Protein AF-A0A1S3JEY0-F1 (afdb_monomer_lite)

Structure (mmCIF, N/CA/C/O backbone):
data_AF-A0A1S3JEY0-F1
#
_entry.id   AF-A0A1S3JEY0-F1
#
loop_
_atom_site.group_PDB
_atom_site.id
_atom_site.type_symbol
_atom_site.label_atom_id
_atom_site.label_alt_id
_atom_site.label_comp_id
_atom_site.label_asym_id
_atom_site.label_entity_id
_atom_site.label_seq_id
_atom_site.pdbx_PDB_ins_code
_atom_site.Cartn_x
_atom_site.Cartn_y
_atom_site.Cartn_z
_atom_site.occupancy
_atom_site.B_iso_or_equiv
_atom_site.auth_seq_id
_atom_site.auth_comp_id
_atom_site.auth_asym_id
_atom_site.auth_atom_id
_atom_site.pdbx_PDB_model_num
ATOM 1 N N . MET A 1 1 ? 2.205 -18.291 -15.103 1.00 70.44 1 MET A N 1
ATOM 2 C CA . MET A 1 1 ? 3.258 -17.372 -15.584 1.00 70.44 1 MET A CA 1
ATOM 3 C C . MET A 1 1 ? 3.862 -16.674 -14.384 1.00 70.44 1 MET A C 1
ATOM 5 O O . MET A 1 1 ? 3.114 -16.254 -13.507 1.00 70.44 1 MET A O 1
ATOM 9 N N . THR A 1 2 ? 5.187 -16.628 -14.288 1.00 91.62 2 THR A N 1
ATOM 10 C CA . THR A 1 2 ? 5.869 -15.924 -13.197 1.00 91.62 2 THR A CA 1
ATOM 11 C C . THR A 1 2 ? 5.864 -14.429 -13.487 1.00 91.62 2 THR A C 1
ATOM 13 O O . THR A 1 2 ? 6.116 -14.030 -14.613 1.00 91.62 2 THR A O 1
ATOM 16 N N . THR A 1 3 ? 5.563 -13.606 -12.486 1.00 97.38 3 THR A N 1
ATOM 17 C CA . THR A 1 3 ? 5.587 -12.140 -12.608 1.00 97.38 3 THR A CA 1
ATOM 18 C C . THR A 1 3 ? 6.526 -11.544 -11.575 1.00 97.38 3 THR A C 1
ATOM 20 O O . THR A 1 3 ? 6.722 -12.133 -10.507 1.00 97.38 3 THR A O 1
ATOM 23 N N . VAL A 1 4 ? 7.055 -10.349 -11.824 1.00 97.88 4 VAL A N 1
ATOM 24 C CA . VAL A 1 4 ? 7.819 -9.605 -10.816 1.00 97.88 4 VAL A CA 1
ATOM 25 C C . VAL A 1 4 ? 6.987 -9.417 -9.548 1.00 97.88 4 VAL A C 1
ATOM 27 O O . VAL A 1 4 ? 7.472 -9.669 -8.447 1.00 97.88 4 VAL A O 1
ATOM 30 N N . ALA A 1 5 ? 5.702 -9.084 -9.694 1.00 97.81 5 ALA A N 1
ATOM 31 C CA . ALA A 1 5 ? 4.791 -8.894 -8.566 1.00 97.81 5 ALA A CA 1
ATOM 32 C C . ALA A 1 5 ? 4.669 -10.142 -7.668 1.00 97.81 5 ALA A C 1
ATOM 34 O O . ALA A 1 5 ? 4.545 -10.007 -6.458 1.00 97.81 5 ALA A O 1
ATOM 35 N N . SER A 1 6 ? 4.758 -11.354 -8.235 1.00 97.31 6 SER A N 1
ATOM 36 C CA . SER A 1 6 ? 4.744 -12.612 -7.467 1.00 97.31 6 SER A CA 1
ATOM 37 C C . SER A 1 6 ? 6.022 -12.871 -6.655 1.00 97.31 6 SER A C 1
ATOM 39 O O . SER A 1 6 ? 6.039 -13.753 -5.799 1.00 97.31 6 SER A O 1
ATOM 41 N N . LYS A 1 7 ? 7.101 -12.130 -6.936 1.00 97.19 7 LYS A N 1
ATOM 42 C CA . LYS A 1 7 ? 8.419 -12.268 -6.298 1.00 97.19 7 LYS A CA 1
ATOM 43 C C . LYS A 1 7 ? 8.762 -11.115 -5.362 1.00 97.19 7 LYS A C 1
ATOM 45 O O . LYS A 1 7 ? 9.624 -11.286 -4.510 1.00 97.19 7 LYS A O 1
ATOM 50 N N . VAL A 1 8 ? 8.100 -9.969 -5.511 1.00 96.19 8 VAL A N 1
ATOM 51 C CA . VAL A 1 8 ? 8.287 -8.796 -4.652 1.00 96.19 8 VAL A CA 1
ATOM 52 C C . VAL A 1 8 ? 7.324 -8.880 -3.463 1.00 96.19 8 VAL A C 1
ATOM 54 O O . VAL A 1 8 ? 6.109 -8.802 -3.661 1.00 96.19 8 VAL A O 1
ATOM 57 N N . PRO A 1 9 ? 7.819 -9.003 -2.218 1.00 97.19 9 PRO A N 1
ATOM 58 C CA . PRO A 1 9 ? 6.961 -8.981 -1.040 1.00 97.19 9 PRO A CA 1
ATOM 59 C C . PRO A 1 9 ? 6.204 -7.655 -0.928 1.00 97.19 9 PRO A C 1
ATOM 61 O O . PRO A 1 9 ? 6.782 -6.580 -1.095 1.00 97.19 9 PRO A O 1
ATOM 64 N N . PHE A 1 10 ? 4.924 -7.704 -0.552 1.00 97.88 10 PHE A N 1
ATOM 65 C CA . PHE A 1 10 ? 4.132 -6.485 -0.338 1.00 97.88 10 PHE A CA 1
ATOM 66 C C . PHE A 1 10 ? 4.749 -5.555 0.726 1.00 97.88 10 PHE A C 1
ATOM 68 O O . PHE A 1 10 ? 4.626 -4.333 0.634 1.00 97.88 10 PHE A O 1
ATOM 75 N N . SER A 1 11 ? 5.476 -6.115 1.697 1.00 97.81 11 SER A N 1
ATOM 76 C CA . SER A 1 11 ? 6.212 -5.357 2.712 1.00 97.81 11 SER A CA 1
ATOM 77 C C . SER A 1 11 ? 7.277 -4.423 2.126 1.00 97.81 11 SER A C 1
ATOM 79 O O . SER A 1 11 ? 7.518 -3.367 2.708 1.00 97.81 11 SER A O 1
ATOM 81 N N . GLU A 1 12 ? 7.875 -4.737 0.970 1.00 97.25 12 GLU A N 1
ATOM 82 C CA . GLU A 1 12 ? 8.800 -3.814 0.300 1.00 97.25 12 GLU A CA 1
ATOM 83 C C . GLU A 1 12 ? 8.080 -2.565 -0.211 1.00 97.25 12 GLU A C 1
ATOM 85 O O . GLU A 1 12 ? 8.568 -1.449 -0.019 1.00 97.25 12 GLU A O 1
ATOM 90 N N . LEU A 1 13 ? 6.900 -2.734 -0.817 1.00 97.62 13 LEU A N 1
ATOM 91 C CA . LEU A 1 13 ? 6.082 -1.616 -1.283 1.00 97.62 13 LEU A CA 1
ATOM 92 C C . LEU A 1 13 ? 5.561 -0.782 -0.104 1.00 97.62 13 LEU A C 1
ATOM 94 O O . LEU A 1 13 ? 5.659 0.443 -0.126 1.00 97.62 13 LEU A O 1
ATOM 98 N N . ALA A 1 14 ? 5.051 -1.432 0.945 1.00 98.00 14 ALA A N 1
ATOM 99 C CA . ALA A 1 14 ? 4.597 -0.743 2.151 1.00 98.00 14 ALA A CA 1
ATOM 100 C C . ALA A 1 14 ? 5.745 0.030 2.828 1.00 98.00 14 ALA A C 1
ATOM 102 O O . ALA A 1 14 ? 5.583 1.190 3.204 1.00 98.00 14 ALA A O 1
ATOM 103 N N . GLY A 1 15 ? 6.936 -0.574 2.910 1.00 97.81 15 GLY A N 1
ATOM 104 C CA . GLY A 1 15 ? 8.137 0.072 3.437 1.00 97.81 15 GLY A CA 1
ATOM 105 C C . GLY A 1 15 ? 8.602 1.262 2.594 1.00 97.81 15 GLY A C 1
ATOM 106 O O . GLY A 1 15 ? 9.041 2.270 3.148 1.00 97.81 15 GLY A O 1
ATOM 107 N N . LEU A 1 16 ? 8.480 1.190 1.264 1.00 97.25 16 LEU A N 1
ATOM 108 C CA . LEU A 1 16 ? 8.722 2.331 0.377 1.00 97.25 16 LEU A CA 1
ATOM 109 C C . LEU A 1 16 ? 7.742 3.474 0.662 1.00 97.25 16 LEU A C 1
ATOM 111 O O . LEU A 1 16 ? 8.176 4.610 0.842 1.00 97.25 16 LEU A O 1
ATOM 115 N N . LEU A 1 17 ? 6.440 3.182 0.710 1.00 97.00 17 LEU A N 1
ATOM 116 C CA . LEU A 1 17 ? 5.393 4.177 0.961 1.00 97.00 17 LEU A CA 1
ATOM 117 C C . LEU A 1 17 ? 5.594 4.884 2.306 1.00 97.00 17 LEU A C 1
ATOM 119 O O . LEU A 1 17 ? 5.471 6.106 2.380 1.00 97.00 17 LEU A O 1
ATOM 123 N N . GLU A 1 18 ? 5.995 4.141 3.336 1.00 96.81 18 GLU A N 1
ATOM 124 C CA . GLU A 1 18 ? 6.322 4.689 4.654 1.00 96.81 18 GLU A CA 1
ATOM 125 C C . GLU A 1 18 ? 7.569 5.588 4.637 1.00 96.81 18 GLU A C 1
ATOM 127 O O . GLU A 1 18 ? 7.633 6.604 5.329 1.00 96.81 18 GLU A O 1
ATOM 132 N N . LYS A 1 19 ? 8.580 5.256 3.827 1.00 96.69 19 LYS A N 1
ATOM 133 C CA . LYS A 1 19 ? 9.739 6.141 3.630 1.00 96.69 19 LYS A CA 1
ATOM 134 C C . LYS A 1 19 ? 9.332 7.410 2.883 1.00 96.69 19 LYS A C 1
ATOM 136 O O . LYS A 1 19 ? 9.724 8.500 3.287 1.00 96.69 19 LYS A O 1
ATOM 141 N N . ILE A 1 20 ? 8.530 7.283 1.826 1.00 96.19 20 ILE A N 1
ATOM 142 C CA . ILE A 1 20 ? 8.049 8.416 1.023 1.00 96.19 20 ILE A CA 1
ATOM 143 C C . ILE A 1 20 ? 7.181 9.359 1.865 1.00 96.19 20 ILE A C 1
ATOM 145 O O . ILE A 1 20 ? 7.332 10.576 1.745 1.00 96.19 20 ILE A O 1
ATOM 149 N N . SER A 1 21 ? 6.306 8.834 2.732 1.00 95.19 21 SER A N 1
ATOM 150 C CA . SER A 1 21 ? 5.413 9.644 3.577 1.00 95.19 21 SER A CA 1
ATOM 151 C C . SER A 1 21 ? 6.181 10.573 4.529 1.00 95.19 21 SER A C 1
ATOM 153 O O . SER A 1 21 ? 5.705 11.664 4.838 1.00 95.19 21 SER A O 1
ATOM 155 N N . LYS A 1 22 ? 7.402 10.184 4.920 1.00 95.81 22 LYS A N 1
ATOM 156 C CA . LYS A 1 22 ? 8.290 10.915 5.841 1.00 95.81 22 LYS A CA 1
ATOM 157 C C . LYS A 1 22 ? 9.288 11.858 5.162 1.00 95.81 22 LYS A C 1
ATOM 159 O O . LYS A 1 22 ? 10.041 12.541 5.853 1.00 95.81 22 LYS A O 1
ATOM 164 N N . LYS A 1 23 ? 9.351 11.879 3.830 1.00 94.88 23 LYS A N 1
ATOM 165 C CA . LYS A 1 23 ? 10.301 12.699 3.057 1.00 94.88 23 LYS A CA 1
ATOM 166 C C . LYS A 1 23 ? 9.606 13.873 2.377 1.00 94.88 23 LYS A C 1
ATOM 168 O O . LYS A 1 23 ? 8.383 13.962 2.383 1.00 94.88 23 LYS A O 1
ATOM 173 N N . GLN A 1 24 ? 10.377 14.790 1.793 1.00 90.12 24 GLN A N 1
ATOM 174 C CA . GLN A 1 24 ? 9.866 15.951 1.056 1.00 90.12 24 GLN A CA 1
ATOM 175 C C . GLN A 1 24 ? 10.610 16.121 -0.272 1.00 90.12 24 GLN A C 1
ATOM 177 O O . GLN A 1 24 ? 11.758 15.704 -0.403 1.00 90.12 24 GLN A O 1
ATOM 182 N N . GLY A 1 25 ? 9.951 16.737 -1.257 1.00 89.25 25 GLY A N 1
ATOM 183 C CA . GLY A 1 25 ? 10.582 17.155 -2.512 1.00 89.25 25 GLY A CA 1
ATOM 184 C C . GLY A 1 25 ? 11.357 16.049 -3.244 1.00 89.25 25 GLY A C 1
ATOM 185 O O . GLY A 1 25 ? 10.821 14.971 -3.514 1.00 89.25 25 GLY A O 1
ATOM 186 N N . ALA A 1 26 ? 12.618 16.340 -3.580 1.00 93.81 26 ALA A N 1
ATOM 187 C CA . ALA A 1 26 ? 13.488 15.486 -4.392 1.00 93.81 26 ALA A CA 1
ATOM 188 C C . ALA A 1 26 ? 13.735 14.093 -3.783 1.00 93.81 26 ALA A C 1
ATOM 190 O O . ALA A 1 26 ? 13.814 13.116 -4.527 1.00 93.81 26 ALA A O 1
ATOM 191 N N . ASP A 1 27 ? 13.755 13.974 -2.454 1.00 93.94 27 ASP A N 1
ATOM 192 C CA . ASP A 1 27 ? 13.972 12.696 -1.768 1.00 93.94 27 ASP A CA 1
ATOM 193 C C . ASP A 1 27 ? 12.865 11.680 -2.079 1.00 93.94 27 ASP A C 1
ATOM 195 O O . ASP A 1 27 ? 13.134 10.491 -2.252 1.00 93.94 27 ASP A O 1
ATOM 199 N N . LYS A 1 28 ? 11.606 12.137 -2.204 1.00 95.75 28 LYS A N 1
ATOM 200 C CA . LYS A 1 28 ? 10.488 11.259 -2.596 1.00 95.75 28 LYS A CA 1
ATOM 201 C C . LYS A 1 28 ? 10.702 10.696 -3.998 1.00 95.75 28 LYS A C 1
ATOM 203 O O . LYS A 1 28 ? 10.464 9.512 -4.233 1.00 95.75 28 LYS A O 1
ATOM 208 N N . LYS A 1 29 ? 11.153 11.555 -4.920 1.00 95.38 29 LYS A N 1
ATOM 209 C CA . LYS A 1 29 ? 11.430 11.179 -6.310 1.00 95.38 29 LYS A CA 1
ATOM 210 C C . LYS A 1 29 ? 12.552 10.148 -6.373 1.00 95.38 29 LYS A C 1
ATOM 212 O O . LYS A 1 29 ? 12.394 9.159 -7.081 1.00 95.38 29 LYS A O 1
ATOM 217 N N . LEU A 1 30 ? 13.633 10.355 -5.620 1.00 97.00 30 LEU A N 1
ATOM 218 C CA . LEU A 1 30 ? 14.772 9.440 -5.589 1.00 97.00 30 LEU A CA 1
ATOM 219 C C . LEU A 1 30 ? 14.357 8.042 -5.105 1.00 97.00 30 LEU A C 1
ATOM 221 O O . LEU A 1 30 ? 14.592 7.064 -5.808 1.00 97.00 30 LEU A O 1
ATOM 225 N N . LEU A 1 31 ? 13.644 7.958 -3.976 1.00 97.31 31 LEU A N 1
ATOM 226 C CA . LEU A 1 31 ? 13.152 6.685 -3.430 1.00 97.31 31 LEU A CA 1
ATOM 227 C C . LEU A 1 31 ? 12.265 5.922 -4.423 1.00 97.31 31 LEU A C 1
ATOM 229 O O . LEU A 1 31 ? 12.397 4.709 -4.590 1.00 97.31 31 LEU A O 1
ATOM 233 N N . LEU A 1 32 ? 11.349 6.632 -5.090 1.00 96.50 32 LEU A N 1
ATOM 234 C CA . LEU A 1 32 ? 10.471 6.023 -6.084 1.00 96.50 32 LEU A CA 1
ATOM 235 C C . LEU A 1 32 ? 11.253 5.570 -7.327 1.00 96.50 32 LEU A C 1
ATOM 237 O O . LEU A 1 32 ? 11.003 4.483 -7.845 1.00 96.50 32 LEU A O 1
ATOM 241 N N . GLN A 1 33 ? 12.209 6.377 -7.790 1.00 97.75 33 GLN A N 1
ATOM 242 C CA . GLN A 1 33 ? 13.052 6.054 -8.939 1.00 97.75 33 GLN A CA 1
ATOM 243 C C . GLN A 1 33 ? 13.899 4.805 -8.678 1.00 97.75 33 GLN A C 1
ATOM 245 O O . GLN A 1 33 ? 13.940 3.916 -9.525 1.00 97.75 33 GLN A O 1
ATOM 250 N N . GLU A 1 34 ? 14.510 4.693 -7.499 1.00 97.81 34 GLU A N 1
ATOM 251 C CA . GLU A 1 34 ? 15.262 3.503 -7.090 1.00 97.81 34 GLU A CA 1
ATOM 252 C C . GLU A 1 34 ? 14.387 2.245 -7.079 1.00 97.81 34 GLU A C 1
ATOM 254 O O . GLU A 1 34 ? 14.799 1.196 -7.575 1.00 97.81 34 GLU A O 1
ATOM 259 N N . PHE A 1 35 ? 13.159 2.334 -6.556 1.00 98.00 35 PHE A N 1
ATOM 260 C CA . PHE A 1 35 ? 12.228 1.204 -6.558 1.00 98.00 35 PHE A CA 1
ATOM 261 C C . PHE A 1 35 ? 11.839 0.771 -7.977 1.00 98.00 35 PHE A C 1
ATOM 263 O O . PHE A 1 35 ? 11.876 -0.419 -8.289 1.00 98.00 35 PHE A O 1
ATOM 270 N N . ILE A 1 36 ? 11.510 1.727 -8.853 1.00 98.12 36 ILE A N 1
ATOM 271 C CA . ILE A 1 36 ? 11.144 1.446 -10.248 1.00 98.12 36 ILE A CA 1
ATOM 272 C C . ILE A 1 36 ? 12.329 0.849 -11.0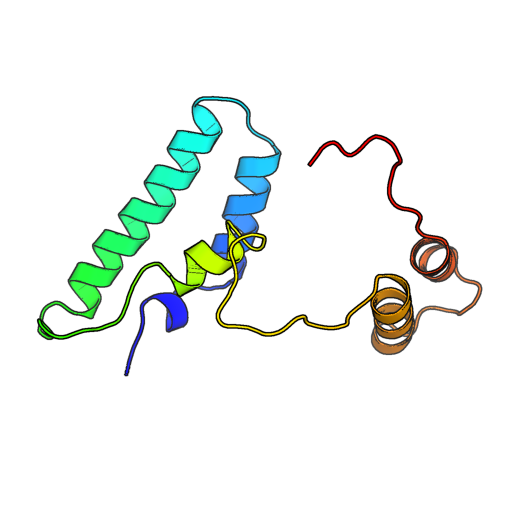15 1.00 98.12 36 ILE A C 1
ATOM 274 O O . ILE A 1 36 ? 12.139 -0.090 -11.786 1.00 98.12 36 ILE A O 1
ATOM 278 N N . ASN A 1 37 ? 13.544 1.355 -10.799 1.00 98.44 37 ASN A N 1
ATOM 279 C CA . ASN A 1 37 ? 14.744 0.824 -11.443 1.00 98.44 37 ASN A CA 1
ATOM 280 C C . ASN A 1 37 ? 15.004 -0.623 -11.014 1.00 98.44 37 ASN A C 1
ATOM 282 O O . ASN A 1 37 ? 15.122 -1.486 -11.876 1.00 98.44 37 ASN A O 1
ATOM 286 N N . ARG A 1 38 ? 14.953 -0.928 -9.707 1.00 98.00 38 ARG A N 1
ATOM 287 C CA . ARG A 1 38 ? 15.073 -2.315 -9.224 1.00 98.00 38 ARG A CA 1
ATOM 288 C C . ARG A 1 38 ? 14.011 -3.237 -9.822 1.00 98.00 38 ARG A C 1
ATOM 290 O O . ARG A 1 38 ? 14.321 -4.372 -10.173 1.00 98.00 38 ARG A O 1
ATOM 297 N N . TRP A 1 39 ? 12.771 -2.759 -9.950 1.00 98.38 39 TRP A N 1
ATOM 298 C CA . TRP A 1 39 ? 11.703 -3.531 -10.587 1.00 98.38 39 TRP A CA 1
ATOM 299 C C . TRP A 1 39 ? 12.025 -3.834 -12.051 1.00 98.38 39 TRP A C 1
ATOM 301 O O . TRP A 1 39 ? 11.864 -4.971 -12.482 1.00 98.38 39 TRP A O 1
ATOM 311 N N . ARG A 1 40 ? 12.487 -2.836 -12.816 1.00 98.06 40 ARG A N 1
ATOM 312 C CA . ARG A 1 40 ? 12.872 -2.994 -14.228 1.00 98.06 40 ARG A CA 1
ATOM 313 C C . ARG A 1 40 ? 14.056 -3.941 -14.395 1.00 98.06 40 ARG A C 1
ATOM 315 O O . ARG A 1 40 ? 13.995 -4.826 -15.240 1.00 98.06 40 ARG A O 1
ATOM 322 N N . ASP A 1 41 ? 15.081 -3.808 -13.559 1.00 98.19 41 ASP A N 1
ATOM 323 C CA . ASP A 1 41 ? 16.251 -4.688 -13.590 1.00 98.19 41 ASP A CA 1
ATOM 324 C C . ASP A 1 41 ? 15.858 -6.140 -13.303 1.00 98.19 41 ASP A C 1
ATOM 326 O O . ASP A 1 41 ? 16.344 -7.071 -13.946 1.00 98.19 41 ASP A O 1
ATOM 330 N N . PHE A 1 42 ? 14.962 -6.351 -12.336 1.00 97.75 42 PHE A N 1
ATOM 331 C CA . PHE A 1 42 ? 14.464 -7.683 -12.017 1.00 97.75 42 PHE A CA 1
ATOM 332 C C . PHE A 1 42 ? 13.529 -8.232 -13.101 1.00 97.75 42 PHE A C 1
ATOM 334 O O . PHE A 1 42 ? 13.623 -9.410 -13.425 1.00 97.75 42 PHE A O 1
ATOM 341 N N . HIS A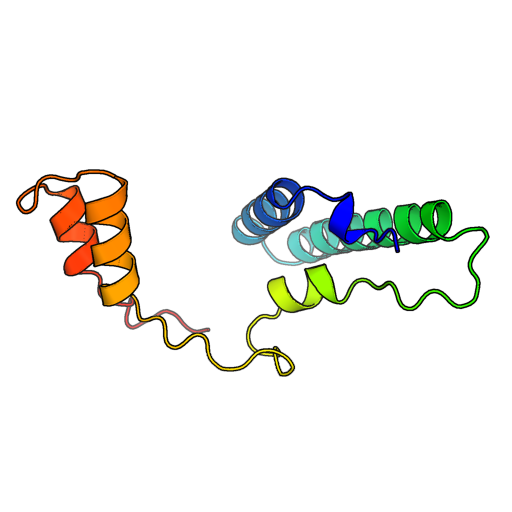 1 43 ? 12.682 -7.390 -13.704 1.00 97.81 43 HIS A N 1
ATOM 342 C CA . HIS A 1 43 ? 11.852 -7.749 -14.860 1.00 97.81 43 HIS A CA 1
ATOM 343 C C . HIS A 1 43 ? 12.710 -8.237 -16.030 1.00 97.81 43 HIS A C 1
ATOM 345 O O . HIS A 1 43 ? 12.473 -9.334 -16.528 1.00 97.81 43 HIS A O 1
ATOM 351 N N . GLY A 1 44 ? 13.761 -7.490 -16.387 1.00 96.81 44 GLY A N 1
ATOM 352 C CA . GLY A 1 44 ? 14.673 -7.861 -17.470 1.00 96.81 44 GLY A CA 1
ATOM 353 C C . GLY A 1 44 ? 15.406 -9.181 -17.219 1.00 96.81 44 GLY A C 1
ATOM 354 O O . GLY A 1 44 ? 15.627 -9.945 -18.150 1.00 96.81 44 GLY A O 1
ATOM 355 N N . LYS A 1 45 ? 15.737 -9.491 -15.959 1.00 96.69 45 LYS A N 1
ATOM 356 C CA . LYS A 1 45 ? 16.320 -10.791 -15.581 1.00 96.69 45 LYS 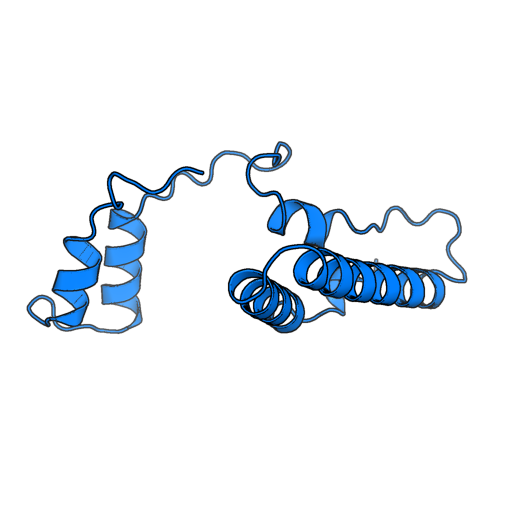A CA 1
ATOM 357 C C . LYS A 1 45 ? 15.296 -11.923 -15.605 1.00 96.69 45 LYS A C 1
ATOM 359 O O . LYS A 1 45 ? 15.627 -13.031 -16.005 1.00 96.69 45 LYS A O 1
ATOM 364 N N . LEU A 1 46 ? 14.078 -11.663 -15.131 1.00 97.06 46 LEU A N 1
ATOM 365 C CA . LEU A 1 46 ? 13.027 -12.671 -14.998 1.00 97.06 46 LEU A CA 1
ATOM 366 C C . LEU A 1 46 ? 12.474 -13.113 -16.357 1.00 97.06 46 LEU A C 1
ATOM 368 O O . LEU A 1 46 ? 12.148 -14.284 -16.520 1.00 97.06 46 LEU A O 1
ATOM 372 N N . HIS A 1 47 ? 12.378 -12.182 -17.306 1.00 96.75 47 HIS A N 1
ATOM 373 C CA . HIS A 1 47 ? 11.801 -12.400 -18.636 1.00 96.75 47 HIS A CA 1
ATOM 374 C C . HIS A 1 47 ? 12.850 -12.333 -19.750 1.00 96.75 47 HIS A C 1
ATOM 376 O O . HIS A 1 47 ? 12.515 -12.008 -20.884 1.00 96.75 47 HIS A O 1
ATOM 382 N N . ALA A 1 48 ? 14.119 -12.628 -19.443 1.00 95.75 48 ALA A N 1
ATOM 383 C CA . ALA A 1 48 ? 15.215 -12.557 -20.416 1.00 95.75 48 ALA A CA 1
ATOM 384 C C . ALA A 1 48 ? 14.944 -13.393 -21.684 1.00 95.75 48 ALA A C 1
ATOM 386 O O . ALA A 1 48 ? 15.305 -12.974 -22.782 1.00 95.75 48 ALA A O 1
ATOM 387 N N . ASP A 1 49 ? 14.253 -14.525 -21.523 1.00 95.00 49 ASP A N 1
ATOM 388 C CA . ASP A 1 49 ? 13.921 -15.464 -22.600 1.00 95.00 49 ASP A CA 1
ATOM 389 C C . ASP A 1 49 ? 12.468 -15.331 -23.107 1.00 95.00 49 ASP A C 1
ATOM 391 O O . ASP A 1 49 ? 12.034 -16.111 -23.954 1.00 95.00 49 ASP A O 1
ATOM 395 N N . ASP A 1 50 ? 11.698 -14.355 -22.608 1.00 94.44 50 ASP A N 1
ATOM 396 C CA .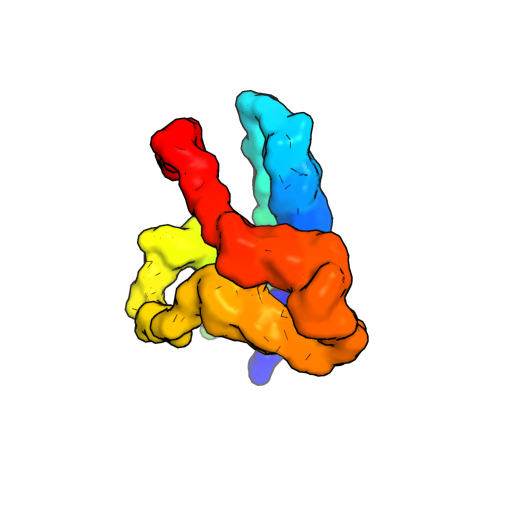 ASP A 1 50 ? 10.298 -14.131 -22.988 1.00 94.44 50 ASP A CA 1
ATOM 397 C C . ASP A 1 50 ? 10.084 -12.712 -23.528 1.00 94.44 50 ASP A C 1
ATOM 399 O O . ASP A 1 50 ? 9.672 -11.785 -22.826 1.00 94.44 50 ASP A O 1
ATOM 403 N N . ALA A 1 51 ? 10.328 -12.559 -24.829 1.00 89.25 51 ALA A N 1
ATOM 404 C CA . ALA A 1 51 ? 10.131 -11.298 -25.538 1.00 89.25 51 ALA A CA 1
ATOM 405 C C . ALA A 1 51 ? 8.655 -10.859 -25.637 1.00 89.25 51 ALA A C 1
ATOM 407 O O . ALA A 1 51 ? 8.393 -9.701 -25.958 1.00 89.25 51 ALA A O 1
ATOM 408 N N . ASN A 1 52 ? 7.696 -11.754 -25.372 1.00 93.81 52 ASN A N 1
ATOM 409 C CA . ASN A 1 52 ? 6.261 -11.482 -25.495 1.00 93.81 52 ASN A CA 1
ATOM 410 C C . ASN A 1 52 ? 5.568 -11.347 -24.132 1.00 93.81 52 ASN A C 1
ATOM 412 O O . ASN A 1 52 ? 4.335 -11.355 -24.061 1.00 93.81 52 ASN A O 1
ATOM 416 N N . THR A 1 53 ? 6.341 -11.217 -23.053 1.00 95.62 53 THR A N 1
ATOM 417 C CA . THR A 1 53 ? 5.793 -11.071 -21.707 1.00 95.62 53 THR A CA 1
ATOM 418 C C . THR A 1 53 ? 4.865 -9.857 -21.612 1.00 95.62 53 THR A C 1
ATOM 420 O O . THR A 1 53 ? 5.184 -8.748 -22.044 1.00 95.62 53 THR A O 1
ATOM 423 N N . THR A 1 54 ? 3.701 -10.049 -20.995 1.00 96.12 54 THR A N 1
ATOM 424 C CA . THR A 1 54 ? 2.773 -8.958 -20.653 1.00 96.12 54 THR A CA 1
ATOM 425 C C . THR A 1 54 ? 2.983 -8.453 -19.224 1.00 96.12 54 THR A C 1
ATOM 427 O O . THR A 1 54 ? 2.226 -7.606 -18.745 1.00 96.12 54 THR A O 1
ATOM 430 N N . ASP A 1 55 ? 3.964 -9.002 -18.498 1.00 97.62 55 ASP A N 1
ATOM 431 C CA . ASP A 1 55 ? 4.269 -8.583 -17.135 1.00 97.62 55 ASP A CA 1
ATOM 432 C C . ASP A 1 55 ? 4.804 -7.149 -17.117 1.00 97.62 55 ASP A C 1
ATOM 434 O O . ASP A 1 55 ? 5.586 -6.736 -17.973 1.00 97.62 55 ASP A O 1
ATOM 438 N N . SER A 1 56 ? 4.380 -6.369 -16.128 1.00 97.19 56 SER A N 1
ATOM 439 C CA . SER A 1 56 ? 4.671 -4.941 -16.081 1.00 97.19 56 SER A CA 1
ATOM 440 C C . SER A 1 56 ? 4.674 -4.395 -14.655 1.00 97.19 56 SER A C 1
ATOM 442 O O . SER A 1 56 ? 4.312 -5.061 -13.685 1.00 97.19 56 SER A O 1
ATOM 444 N N . PHE A 1 57 ? 5.041 -3.120 -14.523 1.00 98.00 57 PHE A N 1
ATOM 445 C CA . PHE A 1 57 ? 4.963 -2.392 -13.256 1.00 98.00 57 PHE A CA 1
ATOM 446 C C . PHE A 1 57 ? 3.518 -2.104 -12.799 1.00 98.00 57 PHE A C 1
ATOM 448 O O . PHE A 1 57 ? 3.312 -1.606 -11.691 1.00 98.00 57 PHE A O 1
ATOM 455 N N . TYR A 1 58 ? 2.505 -2.408 -13.622 1.00 97.75 58 TYR A N 1
ATOM 456 C CA . TYR A 1 58 ? 1.107 -2.059 -13.357 1.00 97.75 58 TYR A CA 1
ATOM 457 C C . TYR A 1 58 ? 0.608 -2.559 -11.992 1.00 97.75 58 TYR A C 1
ATOM 459 O O . TYR A 1 58 ? -0.065 -1.820 -11.273 1.00 97.75 58 TYR A O 1
ATOM 467 N N . SER A 1 59 ? 1.014 -3.765 -11.584 1.00 97.31 59 SER A N 1
ATOM 468 C CA . SER A 1 59 ? 0.649 -4.365 -10.29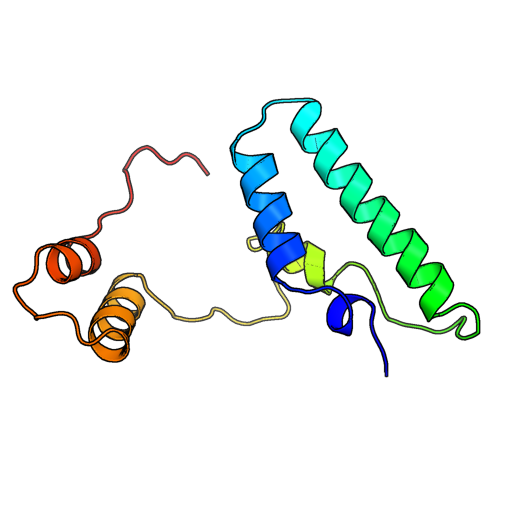3 1.00 97.31 59 SER A CA 1
ATOM 469 C C . SER A 1 59 ? 1.064 -3.522 -9.082 1.00 97.31 59 SER A C 1
ATOM 471 O O . SER A 1 59 ? 0.318 -3.460 -8.107 1.00 97.31 59 SER A O 1
ATOM 473 N N . ALA A 1 60 ? 2.212 -2.840 -9.140 1.00 97.75 60 ALA A N 1
ATOM 474 C CA . ALA A 1 60 ? 2.628 -1.893 -8.104 1.00 97.75 60 ALA A CA 1
ATOM 475 C C . ALA A 1 60 ? 2.046 -0.495 -8.345 1.00 97.75 60 ALA A C 1
ATOM 477 O O . ALA A 1 60 ? 1.573 0.149 -7.409 1.00 97.75 60 ALA A O 1
ATOM 478 N N . LEU A 1 61 ? 2.023 -0.031 -9.599 1.00 97.75 61 LEU A N 1
ATOM 479 C CA . LEU A 1 61 ? 1.542 1.305 -9.956 1.00 97.75 61 LEU A CA 1
ATOM 480 C C . LEU A 1 61 ? 0.090 1.542 -9.529 1.00 97.75 61 LEU A C 1
ATOM 482 O O . LEU A 1 61 ? -0.221 2.601 -8.989 1.00 97.75 61 LEU A O 1
ATOM 486 N N . ARG A 1 62 ? -0.782 0.544 -9.693 1.00 97.50 62 ARG A N 1
ATOM 487 C CA . ARG A 1 62 ? -2.188 0.621 -9.270 1.00 97.50 62 ARG A CA 1
ATOM 488 C C . ARG A 1 62 ? -2.374 0.770 -7.756 1.00 97.50 62 ARG A C 1
ATOM 490 O O . ARG A 1 62 ? -3.431 1.198 -7.310 1.00 97.50 62 ARG A O 1
ATOM 497 N N . LEU A 1 63 ? -1.364 0.405 -6.962 1.00 97.31 63 LEU A N 1
ATOM 498 C CA . LEU A 1 63 ? -1.343 0.601 -5.509 1.00 97.31 63 LEU A CA 1
ATOM 499 C C . LEU A 1 63 ? -0.709 1.945 -5.122 1.00 97.31 63 LEU A C 1
ATOM 501 O O . LEU A 1 63 ? -1.072 2.511 -4.097 1.00 97.31 63 LEU A O 1
ATOM 505 N N . LEU A 1 64 ? 0.206 2.472 -5.945 1.00 96.44 64 LEU A N 1
ATOM 506 C CA . LEU A 1 64 ? 0.783 3.812 -5.780 1.00 96.44 64 LEU A CA 1
ATOM 507 C C . LEU A 1 64 ? -0.211 4.922 -6.153 1.00 96.44 64 LEU A C 1
ATOM 509 O O . LEU A 1 64 ? -0.234 5.970 -5.514 1.00 96.44 64 LEU A O 1
ATOM 513 N N . LEU A 1 65 ? -1.032 4.691 -7.180 1.00 96.69 65 LEU A N 1
ATOM 514 C CA . LEU A 1 65 ? -2.029 5.633 -7.695 1.00 96.69 65 LEU A CA 1
ATOM 515 C C . LEU A 1 65 ? -3.436 5.016 -7.636 1.00 96.69 65 LEU A C 1
ATOM 517 O O . LEU A 1 65 ? -4.077 4.838 -8.673 1.00 96.69 65 LEU A O 1
ATOM 521 N N . PRO A 1 66 ? -3.949 4.688 -6.435 1.00 96.50 66 PRO A N 1
ATOM 522 C CA . PRO A 1 66 ? -5.206 3.951 -6.295 1.00 96.50 66 PRO A CA 1
ATOM 523 C C . PRO A 1 66 ? -6.424 4.727 -6.817 1.00 96.50 66 PRO A C 1
ATOM 525 O O . PRO A 1 66 ? -7.417 4.119 -7.197 1.00 96.50 66 PRO A O 1
ATOM 528 N N . HIS A 1 67 ? -6.349 6.059 -6.885 1.00 95.50 67 HIS A N 1
ATOM 529 C CA . HIS A 1 67 ? -7.402 6.913 -7.446 1.00 95.50 67 HIS A CA 1
ATOM 530 C C . HIS A 1 67 ? -7.514 6.829 -8.980 1.00 95.50 67 HIS A C 1
ATOM 532 O O . HIS A 1 67 ? -8.502 7.294 -9.539 1.00 95.50 67 HIS A O 1
ATOM 538 N N . LEU A 1 68 ? -6.520 6.244 -9.660 1.00 97.06 68 LEU A N 1
ATOM 539 C CA . LEU A 1 68 ? -6.530 5.994 -11.107 1.00 97.06 68 LEU A CA 1
ATOM 540 C C . LEU A 1 68 ? -6.874 4.536 -11.452 1.00 97.06 68 LEU A C 1
ATOM 542 O O . LEU A 1 68 ? -6.771 4.134 -12.611 1.00 97.06 68 LEU A O 1
ATOM 546 N N . GLU A 1 69 ? -7.260 3.727 -10.464 1.00 96.12 69 GLU A N 1
ATOM 547 C CA . GLU A 1 69 ? -7.714 2.355 -10.676 1.00 96.12 69 GLU A CA 1
ATOM 548 C C . GLU A 1 69 ? -9.032 2.330 -11.465 1.00 96.12 69 GLU A C 1
ATOM 550 O O . GLU A 1 69 ? -9.991 3.014 -11.112 1.00 96.12 69 GLU A O 1
ATOM 555 N N . ARG A 1 70 ? -9.084 1.524 -12.531 1.00 96.31 70 ARG A N 1
ATOM 556 C CA . ARG A 1 70 ? -10.264 1.395 -13.408 1.00 96.31 70 ARG A CA 1
ATOM 557 C C . ARG A 1 70 ? -10.634 -0.047 -13.737 1.00 96.31 70 ARG A C 1
ATOM 559 O O . ARG A 1 70 ? -11.725 -0.277 -14.240 1.00 96.31 70 ARG A O 1
ATOM 566 N N . GLU A 1 71 ? -9.734 -0.997 -13.497 1.00 97.19 71 GLU A N 1
ATOM 567 C CA . GLU A 1 71 ? -9.965 -2.413 -13.786 1.00 97.19 71 GLU A CA 1
ATOM 568 C C . GLU A 1 71 ? -10.775 -3.064 -12.656 1.00 97.19 71 GLU A C 1
ATOM 570 O O . GLU A 1 71 ? -11.666 -3.872 -12.907 1.00 97.19 71 GLU A O 1
ATOM 575 N N . ARG A 1 72 ? -10.508 -2.685 -11.399 1.00 95.75 72 ARG A N 1
ATOM 576 C CA . ARG A 1 72 ? -11.299 -3.146 -10.249 1.00 95.75 72 ARG A CA 1
ATOM 577 C C . ARG A 1 72 ? -12.510 -2.252 -10.012 1.00 95.75 72 ARG A C 1
ATOM 579 O O . ARG A 1 72 ? -12.394 -1.029 -9.973 1.00 95.75 72 ARG A O 1
ATOM 586 N N . ALA A 1 73 ? -13.657 -2.885 -9.775 1.00 95.50 73 ALA A N 1
ATOM 587 C CA . ALA A 1 73 ? -14.852 -2.204 -9.297 1.00 95.50 73 ALA A CA 1
ATOM 588 C C . ALA A 1 73 ? -14.632 -1.597 -7.899 1.00 95.50 73 ALA A C 1
ATOM 590 O O . ALA A 1 73 ? -13.699 -1.958 -7.177 1.00 95.50 73 ALA A O 1
ATOM 591 N N . ALA A 1 74 ? -15.524 -0.688 -7.502 1.00 94.12 74 ALA A N 1
ATOM 592 C CA . ALA A 1 74 ? -15.504 -0.111 -6.164 1.00 94.12 74 ALA A CA 1
ATOM 593 C C . ALA A 1 74 ? -15.569 -1.214 -5.095 1.00 94.12 74 ALA A C 1
ATOM 595 O O . ALA A 1 74 ? -16.445 -2.075 -5.141 1.00 94.12 74 ALA A O 1
ATOM 596 N N . TYR A 1 75 ? -14.683 -1.151 -4.095 1.00 95.25 75 TYR A N 1
ATOM 597 C CA . TYR A 1 75 ? -14.641 -2.162 -3.032 1.00 95.25 75 TYR A CA 1
ATOM 598 C C . TYR A 1 75 ? -15.908 -2.176 -2.166 1.00 95.25 75 TYR A C 1
ATOM 600 O O . TYR A 1 75 ? -16.195 -3.172 -1.514 1.00 95.25 75 TYR A O 1
ATOM 608 N N . GLY A 1 76 ? -16.647 -1.062 -2.107 1.00 93.44 76 GLY A N 1
ATOM 609 C CA . GLY A 1 76 ? -17.835 -0.940 -1.253 1.00 93.44 76 GLY A CA 1
ATOM 610 C C . GLY A 1 76 ? -17.530 -0.978 0.252 1.00 93.44 76 GLY A C 1
ATOM 611 O O . GLY A 1 76 ? -18.447 -1.116 1.059 1.00 93.44 76 GLY A O 1
ATOM 612 N N . ILE A 1 77 ? -16.259 -0.842 0.645 1.00 94.00 77 ILE A N 1
ATOM 613 C CA . ILE A 1 77 ? -15.815 -0.900 2.042 1.00 94.00 77 ILE A CA 1
ATOM 614 C C . ILE A 1 77 ? -15.786 0.513 2.623 1.00 94.00 77 ILE A C 1
ATOM 616 O O . ILE A 1 77 ? -15.089 1.388 2.115 1.00 94.00 77 ILE A O 1
ATOM 620 N N . LYS A 1 78 ? -16.533 0.717 3.711 1.00 93.31 78 LYS A N 1
ATOM 621 C CA . LYS A 1 78 ? -16.520 1.944 4.521 1.00 93.31 78 LYS A CA 1
ATOM 622 C C . LYS A 1 78 ? -15.691 1.737 5.785 1.00 93.31 78 LYS A C 1
ATOM 624 O O . LYS A 1 78 ? -15.594 0.616 6.287 1.00 93.31 78 LYS A O 1
ATOM 629 N N . GLU A 1 79 ? -15.184 2.818 6.365 1.00 94.62 79 GLU A N 1
ATOM 630 C CA . GLU A 1 79 ? -14.359 2.803 7.578 1.00 94.62 79 GLU A CA 1
ATOM 631 C C . GLU A 1 79 ? -15.073 2.121 8.752 1.00 94.62 79 GLU A C 1
ATOM 633 O O . GLU A 1 79 ? -14.462 1.328 9.459 1.00 94.62 79 GLU A O 1
ATOM 638 N N . ASN A 1 80 ? -16.383 2.342 8.918 1.00 94.69 80 ASN A N 1
ATOM 639 C CA . ASN A 1 80 ? -17.174 1.688 9.969 1.00 94.69 80 ASN A CA 1
ATOM 640 C C . ASN A 1 80 ? -17.241 0.158 9.794 1.00 94.69 80 ASN A C 1
ATOM 642 O O . ASN A 1 80 ? -17.212 -0.586 10.771 1.00 94.69 80 ASN A O 1
ATOM 646 N N . THR A 1 81 ? -17.318 -0.327 8.551 1.00 96.31 81 THR A N 1
ATOM 647 C CA . THR A 1 81 ? -17.285 -1.770 8.270 1.00 96.31 81 THR A CA 1
ATOM 648 C C . THR A 1 81 ? -15.918 -2.344 8.625 1.00 96.31 81 THR A C 1
ATOM 650 O O . THR A 1 81 ? -15.839 -3.369 9.299 1.00 96.31 81 THR A O 1
ATOM 653 N N . LEU A 1 82 ? -14.844 -1.650 8.241 1.00 96.75 82 LEU A N 1
ATOM 654 C CA . LEU A 1 82 ? -13.479 -2.060 8.558 1.00 96.75 82 LEU A CA 1
ATOM 655 C C . LEU A 1 82 ? -13.203 -2.039 10.074 1.00 96.75 82 LEU A C 1
ATOM 657 O O . LEU A 1 82 ? -12.580 -2.956 10.598 1.00 96.75 82 LEU A O 1
ATOM 661 N N . ALA A 1 83 ? -13.718 -1.039 10.794 1.00 96.75 83 ALA A N 1
ATOM 662 C CA . ALA A 1 83 ? -13.617 -0.935 12.249 1.00 96.75 83 ALA A CA 1
ATOM 663 C C . ALA A 1 83 ? -14.262 -2.131 12.963 1.00 96.75 83 ALA A C 1
ATOM 665 O O . ALA A 1 83 ? -13.639 -2.736 13.835 1.00 96.75 83 ALA A O 1
ATOM 666 N N . LYS A 1 84 ? -15.490 -2.498 12.569 1.00 96.31 84 LYS A N 1
ATOM 667 C CA . LYS A 1 84 ? -16.192 -3.670 13.116 1.00 96.31 84 LYS A CA 1
ATOM 668 C C . LYS A 1 84 ? -15.410 -4.959 12.872 1.00 96.31 84 LYS A C 1
ATOM 670 O O . LYS A 1 84 ? -15.245 -5.739 13.804 1.00 96.31 84 LYS A O 1
ATOM 675 N N . LEU A 1 85 ? -14.874 -5.130 11.661 1.00 97.25 85 LEU A N 1
ATOM 676 C CA . LEU A 1 85 ? -14.056 -6.290 11.310 1.00 97.25 85 LEU A CA 1
ATOM 677 C C . LEU A 1 85 ? -12.788 -6.378 12.173 1.00 97.25 85 LEU A C 1
ATOM 679 O O . LEU A 1 85 ? -12.468 -7.447 12.678 1.00 97.25 85 LEU A O 1
ATOM 683 N N . TYR A 1 86 ? -12.082 -5.263 12.390 1.00 97.50 86 TYR A N 1
ATOM 684 C CA . TYR A 1 86 ? -10.901 -5.254 13.259 1.00 97.50 86 TYR A CA 1
ATOM 685 C C . TYR A 1 86 ? -11.231 -5.584 14.716 1.00 97.50 86 TYR A C 1
ATOM 687 O O . TYR A 1 86 ? -10.473 -6.315 15.346 1.00 97.50 86 TYR A O 1
ATOM 695 N N . ILE A 1 87 ? -12.344 -5.076 15.253 1.00 97.75 87 ILE A N 1
ATOM 69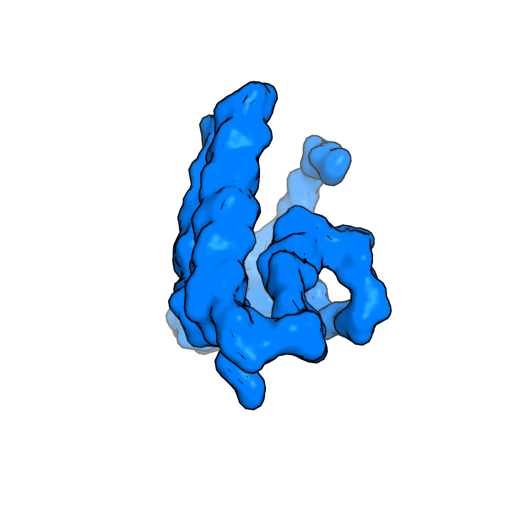6 C CA . ILE A 1 87 ? -12.785 -5.393 16.622 1.00 97.75 87 ILE A CA 1
ATOM 697 C C . ILE A 1 87 ? -13.047 -6.891 16.775 1.00 97.75 87 ILE A C 1
ATOM 699 O O . ILE A 1 87 ? -12.631 -7.478 17.770 1.00 97.75 87 ILE A O 1
ATOM 703 N N . GLU A 1 88 ? -13.704 -7.495 15.787 1.00 97.56 88 GLU A N 1
ATOM 704 C CA . GLU A 1 88 ? -14.015 -8.922 15.775 1.00 97.56 88 GLU A CA 1
ATOM 705 C C . GLU A 1 88 ? -12.749 -9.780 15.657 1.00 97.56 88 GLU A C 1
ATOM 707 O O . GLU A 1 88 ? -12.493 -10.611 16.523 1.00 97.56 88 GLU A O 1
ATOM 712 N N . VAL A 1 89 ? -11.916 -9.537 14.639 1.00 97.69 89 VAL A N 1
ATOM 713 C CA . VAL A 1 89 ? -10.709 -10.339 14.360 1.00 97.69 89 VAL A CA 1
ATOM 714 C C . VAL A 1 89 ? -9.667 -10.230 15.474 1.00 97.69 89 VAL A C 1
ATOM 716 O O . VAL A 1 89 ? -8.965 -11.198 15.758 1.00 97.69 89 VAL A O 1
ATOM 719 N N . LEU A 1 90 ? -9.549 -9.061 16.108 1.00 97.56 90 LEU A N 1
ATOM 720 C CA . LEU A 1 90 ? -8.593 -8.824 17.193 1.00 97.56 90 LEU A CA 1
ATOM 721 C C . LEU A 1 90 ? -9.194 -9.071 18.587 1.00 97.56 90 LEU A C 1
ATOM 723 O O . LEU A 1 90 ? -8.513 -8.822 19.581 1.00 97.56 90 LEU A O 1
ATOM 727 N N . CYS A 1 91 ? -10.451 -9.526 18.674 1.00 97.44 91 CYS A N 1
ATOM 728 C CA . CYS A 1 91 ? -11.177 -9.761 19.926 1.00 97.44 91 CYS A CA 1
ATOM 729 C C . CYS A 1 91 ? -11.122 -8.567 20.899 1.00 97.44 91 CYS A C 1
ATOM 731 O O . CYS A 1 91 ? -10.929 -8.733 22.106 1.00 97.44 91 CYS A O 1
ATOM 733 N N . LEU A 1 92 ? -11.275 -7.344 20.384 1.00 97.56 92 LEU A N 1
ATOM 734 C CA . LEU A 1 92 ? -11.264 -6.151 21.228 1.00 97.56 92 LEU A CA 1
ATOM 735 C C . LEU A 1 92 ? -12.536 -6.110 22.081 1.00 97.56 92 LEU A C 1
ATOM 737 O O . LEU A 1 92 ? -13.645 -6.303 21.579 1.00 97.56 92 LEU A O 1
ATOM 741 N N . GLY A 1 93 ? -12.391 -5.796 23.371 1.00 96.44 93 GLY A N 1
ATOM 742 C CA . GLY A 1 93 ? -13.544 -5.523 24.228 1.00 96.44 93 GLY A CA 1
ATOM 743 C C . GLY A 1 93 ? -14.382 -4.396 23.623 1.00 96.44 93 GLY A C 1
ATOM 744 O O . GLY A 1 93 ? -13.826 -3.366 23.234 1.00 96.44 93 GLY A O 1
ATOM 745 N N . LYS A 1 94 ? -15.702 -4.585 23.530 1.00 90.38 94 LYS A N 1
ATOM 746 C CA . LYS A 1 94 ? -16.614 -3.620 22.884 1.00 90.38 94 LYS A CA 1
ATOM 747 C C . LYS A 1 94 ? -16.524 -2.221 23.501 1.00 90.38 94 LYS A C 1
ATOM 749 O O . LYS A 1 94 ? -16.583 -1.242 22.769 1.00 90.38 94 LYS A O 1
ATOM 754 N N . ASP A 1 95 ? -16.273 -2.162 24.807 1.00 92.75 95 ASP A N 1
ATOM 755 C CA . ASP A 1 95 ? -16.128 -0.923 25.581 1.00 92.75 95 ASP A CA 1
ATOM 756 C C . ASP A 1 95 ? -14.656 -0.514 25.781 1.00 92.75 95 ASP A C 1
ATOM 758 O O . ASP A 1 95 ? -14.336 0.365 26.580 1.00 92.75 95 ASP A O 1
ATOM 762 N N . SER A 1 96 ? -13.720 -1.172 25.086 1.00 97.31 96 SER A N 1
ATOM 763 C CA . SER A 1 96 ? -12.302 -0.831 25.184 1.00 97.31 96 SER A CA 1
ATOM 764 C C . SER A 1 96 ? -12.007 0.497 24.474 1.00 97.31 96 SER A C 1
ATOM 766 O O . SER A 1 96 ? -12.572 0.766 23.409 1.00 97.31 96 SER A O 1
ATOM 768 N N . PRO A 1 97 ? -11.036 1.292 24.964 1.00 97.50 97 PRO A N 1
ATOM 769 C CA . PRO A 1 97 ? -10.620 2.525 24.293 1.00 97.50 97 PRO A CA 1
ATOM 770 C C . PRO A 1 97 ? -10.192 2.323 22.828 1.00 97.50 97 PRO A C 1
ATOM 772 O O . PRO A 1 97 ? -10.365 3.214 21.998 1.00 97.50 97 PRO A O 1
ATOM 775 N N . ALA A 1 98 ? -9.638 1.151 22.494 1.00 96.56 98 ALA A N 1
ATOM 776 C CA . ALA A 1 98 ? -9.222 0.811 21.136 1.00 96.56 98 ALA A CA 1
ATOM 777 C C . ALA A 1 98 ? -10.421 0.591 20.198 1.00 96.56 98 ALA A C 1
ATOM 779 O O . ALA A 1 98 ? -10.447 1.161 19.105 1.00 96.56 98 ALA A O 1
ATOM 780 N N . ALA A 1 99 ? -11.424 -0.180 20.635 1.00 97.44 99 ALA A N 1
ATOM 781 C CA . ALA A 1 99 ? -12.664 -0.378 19.884 1.00 97.44 99 ALA A CA 1
ATOM 782 C C . ALA A 1 99 ? -13.400 0.954 19.673 1.00 97.44 99 ALA A C 1
ATOM 784 O O . ALA A 1 99 ? -13.810 1.279 18.555 1.00 97.44 99 ALA A O 1
ATOM 785 N N . ASP A 1 100 ? -13.470 1.772 20.723 1.00 96.62 100 ASP A N 1
ATOM 786 C CA . ASP A 1 100 ? -14.100 3.088 20.680 1.00 96.62 100 ASP A CA 1
ATOM 787 C C . ASP A 1 100 ? -13.420 4.030 19.676 1.00 96.62 100 ASP A C 1
ATOM 789 O O . ASP A 1 100 ? -14.094 4.722 18.907 1.00 96.62 100 ASP A O 1
ATOM 793 N N . LYS A 1 101 ? -12.080 4.021 19.624 1.00 95.94 101 LYS A N 1
ATOM 794 C CA . LYS A 1 101 ? -11.301 4.821 18.668 1.00 95.94 101 LYS A CA 1
ATOM 795 C C . LYS A 1 101 ? -11.565 4.419 17.215 1.00 95.94 101 LYS A C 1
ATOM 797 O O . LYS A 1 101 ? -11.613 5.294 16.352 1.00 95.94 101 LYS A O 1
ATOM 802 N N . LEU A 1 102 ? -11.732 3.124 16.943 1.00 96.50 102 LEU A N 1
ATOM 803 C CA . LEU A 1 102 ? -12.029 2.614 15.603 1.00 96.50 102 LEU A CA 1
ATOM 804 C C . LEU A 1 102 ? -13.447 3.001 15.158 1.00 96.50 102 LEU A C 1
ATOM 806 O O . LEU A 1 102 ? -13.622 3.540 14.068 1.00 96.50 102 LEU A O 1
ATOM 810 N N . ILE A 1 103 ? -14.454 2.774 16.007 1.00 95.75 103 ILE A N 1
ATOM 811 C CA . ILE A 1 103 ? -15.869 3.006 15.668 1.00 95.75 103 ILE A CA 1
ATOM 812 C C . ILE A 1 103 ? -16.198 4.495 15.547 1.00 95.75 103 ILE A C 1
ATOM 814 O O . ILE A 1 103 ? -16.977 4.892 14.680 1.00 95.75 103 ILE A O 1
ATOM 818 N N . LYS A 1 104 ? -15.611 5.334 16.406 1.00 94.75 104 LYS A N 1
ATOM 819 C CA . LYS A 1 104 ? -15.888 6.777 16.447 1.00 94.75 104 LYS A CA 1
ATOM 820 C C . LYS A 1 104 ? -14.933 7.592 15.566 1.00 94.75 104 LYS A C 1
ATOM 822 O O . LYS A 1 104 ? -14.948 8.823 15.649 1.00 94.75 104 LYS A O 1
ATOM 827 N N . TYR A 1 105 ? -14.117 6.942 14.728 1.00 94.44 105 TYR A N 1
ATOM 828 C CA . TYR A 1 105 ? -13.217 7.627 13.800 1.00 94.44 105 TYR A CA 1
ATOM 829 C C . TYR A 1 105 ? -13.985 8.603 12.898 1.00 94.44 105 TYR A C 1
ATOM 831 O O . TYR A 1 105 ? -15.039 8.286 12.345 1.00 94.44 105 TYR A O 1
ATOM 839 N N . ARG A 1 106 ? -13.431 9.807 12.734 1.00 89.38 106 ARG A N 1
ATOM 840 C CA . ARG A 1 106 ? -13.914 10.817 11.790 1.00 89.38 106 ARG A CA 1
ATOM 841 C C . ARG A 1 106 ? -12.746 11.288 10.942 1.00 89.38 106 ARG A C 1
ATOM 843 O O . ARG A 1 106 ? -11.700 11.642 11.487 1.00 89.38 106 ARG A O 1
ATOM 850 N N . ALA A 1 107 ? -12.947 11.332 9.627 1.00 82.31 107 ALA A N 1
ATOM 851 C CA . ALA A 1 107 ? -11.958 11.883 8.716 1.00 82.31 107 ALA A CA 1
ATOM 852 C C . ALA A 1 107 ? -11.626 13.338 9.120 1.00 82.31 107 ALA A C 1
ATOM 854 O O . ALA A 1 107 ? -12.545 14.133 9.362 1.00 82.31 107 ALA A O 1
ATOM 855 N N . PRO A 1 108 ? -10.338 13.708 9.232 1.00 80.00 108 PRO A N 1
ATOM 856 C CA . PRO A 1 108 ? -9.958 15.077 9.539 1.00 80.00 108 PRO A CA 1
ATOM 857 C C . PRO A 1 108 ? -10.447 16.012 8.427 1.00 80.00 108 PRO A C 1
ATOM 859 O O . PRO A 1 108 ? -10.142 15.811 7.255 1.00 80.00 108 PRO A O 1
ATOM 862 N N . LYS A 1 109 ? -11.174 17.071 8.805 1.00 70.19 109 LYS A N 1
ATOM 863 C CA . LYS A 1 109 ? -11.807 18.032 7.875 1.00 70.19 109 LYS A CA 1
ATOM 864 C C . LYS A 1 109 ? -10.823 18.771 6.949 1.00 70.19 109 LYS A C 1
ATOM 866 O O . LYS A 1 109 ? -11.257 19.395 5.990 1.00 70.19 109 LYS A O 1
ATOM 871 N N . ASN A 1 110 ? -9.520 18.688 7.228 1.00 55.72 110 ASN A N 1
ATOM 872 C CA . ASN A 1 110 ? -8.463 19.436 6.542 1.00 55.72 110 ASN A CA 1
ATOM 873 C C . ASN A 1 110 ? -7.490 18.547 5.748 1.00 55.72 110 ASN A C 1
ATOM 875 O O . ASN A 1 110 ? -6.439 19.033 5.333 1.00 55.72 110 ASN A O 1
ATOM 879 N N . ALA A 1 111 ? -7.793 17.262 5.544 1.00 52.19 111 ALA A N 1
ATOM 880 C CA . ALA A 1 111 ? -6.997 16.427 4.650 1.00 52.19 111 ALA A CA 1
ATOM 881 C C . ALA A 1 111 ? -7.252 16.863 3.198 1.00 52.19 111 ALA A C 1
ATOM 883 O O . ALA A 1 111 ? -8.168 16.375 2.542 1.00 52.19 111 ALA A O 1
ATOM 884 N N . LYS A 1 112 ? -6.476 17.838 2.711 1.00 44.94 112 LYS A N 1
ATOM 885 C CA . LYS A 1 112 ? -6.387 18.112 1.275 1.00 44.94 112 LYS A CA 1
ATOM 886 C C . LYS A 1 112 ? -5.710 16.896 0.638 1.00 44.94 112 LYS A C 1
ATOM 888 O O . LYS A 1 112 ? -4.564 16.605 0.983 1.00 44.94 112 LYS A O 1
ATOM 893 N N . GLY A 1 113 ? -6.471 16.162 -0.173 1.00 46.62 113 GLY A N 1
ATOM 894 C CA . GLY A 1 113 ? -5.950 15.109 -1.047 1.00 46.62 113 GLY A CA 1
ATOM 895 C C . GLY A 1 113 ? -5.027 15.664 -2.119 1.00 46.62 113 GLY A C 1
ATOM 896 O O . GLY A 1 113 ? -5.111 16.885 -2.394 1.00 46.62 113 GLY A O 1
#

Organism: Lingula anatina (NCBI:txid7574)

pLDDT: mean 93.85, std 9.52, range [44.94, 98.44]

Sequence (113 aa):
MTTVASKVPFSELAGLLEKISKKQGADKKLLLQEFINRWRDFHGKLHADDANTTDSFYSALRLLLPHLERERAAYGIKENTLAKLYIEVLCLGKDSPAADKLIKYRAPKNAKG

InterPro domains:
  IPR012308 DNA ligase, ATP-dependent, N-terminal [PF04675] (9-98)
  IPR029710 DNA ligase 4 [PTHR45997] (4-110)
  IPR036599 DNA ligase, ATP-dependent, N-terminal domain superfamily [G3DSA:1.10.3260.10] (1-113)

Radius of gyration: 18.88 Å; chains: 1; bounding box: 34×37×51 Å

Secondary structure (DSSP, 8-state):
---GGGTS-HHHHHHHHHHHHT--THHHHHHHHHHHHHHHHHHHHHTTT-TT----THHHHHHHSGGG--SSPP----HHHHHHHHHHHTT--TTSHHHHHHHT----TT---

Foldseek 3Di:
DDALVNVDDVVVLVVLVVQLVPDDDPVNVVSVVVVQVVSVVVRCVVCVVPPPDPHDCVVSVCVVCVVPDDPDDDPPDDQQNVLVVCCVVVVPDCPDPSSVCSNVDDDDPPPDD